Protein AF-A0A9D8F9T0-F1 (afdb_monomer_lite)

Secondary structure (DSSP, 8-state):
-HHHHHHHHTS-EEE---EES-SSS--EE---EEE-TTT--EEEE-BTTB--------HHHHHHHTTSTTS----

Radius of gyration: 15.11 Å; chains: 1; bounding box: 39×16×44 Å

Sequence (75 aa):
GGKAAAIVSGAFCLSSNYNGPNTSEEDFGGTGWIIEPERGDVLGTTSLGQNFLTLDIDIKDAENAKITYPRYVKE

Foldseek 3Di:
DQLCVLLVQLDKGWDAFDAAPPDPPDGDPDWTFIFGRARRDTPDIADPVRNDDDDDDDVVSSVVSCVDVPHDDPD

pLDDT: mean 86.91, std 12.13, range [52.19, 98.06]

Structure (mmCIF, N/CA/C/O backbone):
data_AF-A0A9D8F9T0-F1
#
_entry.id   AF-A0A9D8F9T0-F1
#
loop_
_atom_site.group_PDB
_atom_site.id
_atom_site.type_symbol
_atom_site.label_atom_id
_atom_site.label_alt_id
_atom_site.label_comp_id
_atom_site.label_asym_id
_atom_site.label_entity_id
_atom_site.label_seq_id
_atom_site.pdbx_PDB_ins_code
_atom_site.Cartn_x
_atom_site.Cartn_y
_atom_site.Cartn_z
_atom_site.occupancy
_atom_site.B_iso_or_equiv
_atom_site.auth_seq_id
_atom_site.auth_comp_id
_atom_site.auth_asym_id
_atom_site.auth_atom_id
_atom_site.pdbx_PDB_model_num
ATOM 1 N N . GLY A 1 1 ? 9.997 2.135 5.333 1.00 84.69 1 GLY A N 1
ATOM 2 C CA . GLY A 1 1 ? 9.179 3.357 5.217 1.00 84.69 1 GLY A CA 1
ATOM 3 C C . GLY A 1 1 ? 7.720 3.023 4.981 1.00 84.69 1 GLY A C 1
ATOM 4 O O . GLY A 1 1 ? 6.959 3.052 5.934 1.00 84.69 1 GLY A O 1
ATOM 5 N N . GLY A 1 2 ? 7.356 2.644 3.750 1.00 92.12 2 GLY A N 1
ATOM 6 C CA . GLY A 1 2 ? 5.958 2.445 3.328 1.00 92.12 2 GLY A CA 1
ATOM 7 C C . GLY A 1 2 ? 5.102 1.558 4.236 1.00 92.12 2 GLY A C 1
ATOM 8 O O . GLY A 1 2 ? 4.054 2.002 4.683 1.00 92.12 2 GLY A O 1
ATOM 9 N N . LYS A 1 3 ? 5.579 0.354 4.588 1.00 95.00 3 LYS A N 1
ATOM 10 C CA . LYS A 1 3 ? 4.849 -0.564 5.487 1.00 95.00 3 LYS A CA 1
ATOM 11 C C . LYS A 1 3 ? 4.514 0.061 6.838 1.00 95.00 3 LYS A C 1
ATOM 13 O O . LYS A 1 3 ? 3.377 0.017 7.280 1.00 95.00 3 LYS A O 1
ATOM 18 N N . ALA A 1 4 ? 5.507 0.689 7.467 1.00 93.94 4 ALA A N 1
ATOM 19 C CA . ALA A 1 4 ? 5.307 1.372 8.738 1.00 93.94 4 ALA A CA 1
ATOM 20 C C . ALA A 1 4 ? 4.319 2.540 8.599 1.00 93.94 4 ALA A C 1
ATOM 22 O O . ALA A 1 4 ? 3.463 2.698 9.457 1.00 93.94 4 ALA A O 1
ATOM 23 N N . ALA A 1 5 ? 4.397 3.322 7.517 1.00 93.88 5 ALA A N 1
ATOM 24 C CA . ALA A 1 5 ? 3.452 4.409 7.267 1.00 93.88 5 ALA A CA 1
ATOM 25 C C . ALA A 1 5 ? 2.008 3.898 7.109 1.00 93.88 5 ALA A C 1
ATOM 27 O O . ALA A 1 5 ? 1.104 4.493 7.692 1.00 93.88 5 ALA A O 1
ATOM 28 N N . ALA A 1 6 ? 1.799 2.780 6.406 1.00 95.56 6 ALA A N 1
ATOM 29 C CA . ALA A 1 6 ? 0.475 2.181 6.222 1.00 95.56 6 ALA A CA 1
ATOM 30 C C . ALA A 1 6 ? -0.136 1.723 7.554 1.00 95.56 6 ALA A C 1
ATOM 32 O O . ALA A 1 6 ? -1.197 2.208 7.937 1.00 95.56 6 ALA A O 1
ATOM 33 N N . ILE A 1 7 ? 0.607 0.916 8.320 1.00 93.12 7 ILE A N 1
ATOM 34 C CA . ILE A 1 7 ? 0.179 0.396 9.632 1.00 93.12 7 ILE A CA 1
ATOM 35 C C . ILE A 1 7 ? -0.062 1.538 10.632 1.00 93.12 7 ILE A C 1
ATOM 37 O O . ILE A 1 7 ? -1.006 1.531 11.421 1.00 93.12 7 ILE A O 1
ATOM 41 N N . VAL A 1 8 ? 0.814 2.550 10.642 1.00 91.88 8 VAL A N 1
ATOM 42 C CA . VAL A 1 8 ? 0.719 3.651 11.611 1.00 91.88 8 VAL A CA 1
ATOM 43 C C . VAL A 1 8 ? -0.422 4.616 11.290 1.00 91.88 8 VAL A C 1
ATOM 45 O O . VAL A 1 8 ? -0.963 5.253 12.191 1.00 91.88 8 VAL A O 1
ATOM 48 N N . SER A 1 9 ? -0.801 4.748 10.025 1.00 92.62 9 SER A N 1
ATOM 49 C CA . SER A 1 9 ? -1.901 5.627 9.626 1.00 92.62 9 SER A CA 1
ATOM 50 C C . SER A 1 9 ? -3.250 4.912 9.529 1.00 92.62 9 SER A C 1
ATOM 52 O O . SER A 1 9 ? -4.279 5.589 9.524 1.00 92.62 9 SER A O 1
ATOM 54 N N . GLY A 1 10 ? -3.263 3.576 9.448 1.00 94.56 10 GLY A N 1
ATOM 55 C CA . GLY A 1 10 ? -4.455 2.826 9.054 1.00 94.56 10 GLY A CA 1
ATOM 56 C C . GLY A 1 10 ? -4.933 3.252 7.662 1.00 94.56 10 GLY A C 1
ATOM 57 O O . GLY A 1 10 ? -6.128 3.434 7.443 1.00 94.56 10 GLY A O 1
ATOM 58 N N . ALA A 1 11 ? -4.009 3.522 6.735 1.00 95.69 11 ALA A N 1
ATOM 59 C CA . ALA A 1 11 ? -4.329 3.985 5.387 1.00 95.69 11 ALA A CA 1
ATOM 60 C C . ALA A 1 11 ? -3.520 3.244 4.321 1.00 95.69 11 ALA A C 1
ATOM 62 O O . ALA A 1 11 ? -2.362 2.877 4.534 1.00 95.69 11 ALA A O 1
ATOM 63 N N . PHE A 1 12 ? -4.127 3.072 3.145 1.00 97.44 12 PHE A N 1
ATOM 64 C CA . PHE A 1 12 ? -3.400 2.604 1.974 1.00 97.44 12 PHE A CA 1
ATOM 65 C C . PHE A 1 12 ? -2.248 3.560 1.678 1.00 97.44 12 PHE A C 1
ATOM 67 O O . PHE A 1 12 ? -2.442 4.772 1.572 1.00 97.44 12 PHE A O 1
ATOM 74 N N . CYS A 1 13 ? -1.048 3.012 1.526 1.00 96.88 13 CYS A N 1
ATOM 75 C CA . CYS A 1 13 ? 0.121 3.790 1.145 1.00 96.88 13 CYS A CA 1
ATOM 76 C C . CYS A 1 13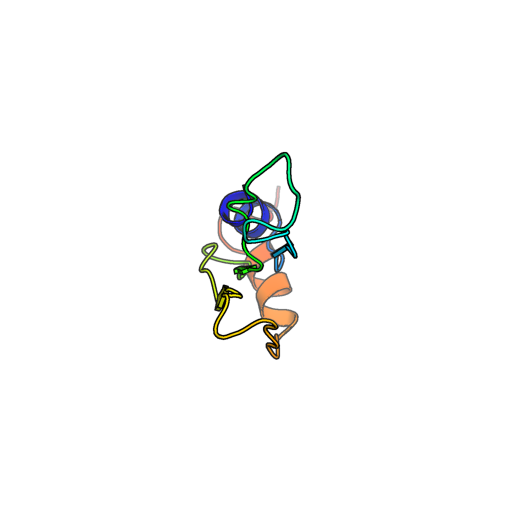 ? 0.547 3.400 -0.264 1.00 96.88 13 CYS A C 1
ATOM 78 O O . CYS A 1 13 ? 0.691 2.217 -0.579 1.00 96.88 13 CYS A O 1
ATOM 80 N N . LEU A 1 14 ? 0.763 4.411 -1.101 1.00 95.81 14 LEU A N 1
ATOM 81 C CA . LEU A 1 14 ? 1.195 4.249 -2.478 1.00 95.81 14 LEU A CA 1
ATOM 82 C C . LEU A 1 14 ? 2.461 5.064 -2.700 1.00 95.81 14 LEU A C 1
ATOM 84 O O . LEU A 1 14 ? 2.585 6.196 -2.231 1.00 95.81 14 LEU A O 1
ATOM 88 N N . SER A 1 15 ? 3.392 4.494 -3.450 1.00 94.06 15 SER A N 1
ATOM 89 C CA . SER A 1 15 ? 4.550 5.220 -3.948 1.00 94.06 15 SER A CA 1
ATOM 90 C C . SER A 1 15 ? 4.781 4.843 -5.395 1.00 94.06 15 SER A C 1
ATOM 92 O O . SER A 1 15 ? 4.672 3.677 -5.766 1.00 94.06 15 SER A O 1
ATOM 94 N N . SER A 1 16 ? 5.113 5.847 -6.196 1.00 91.94 16 SER A N 1
ATOM 95 C CA . SER A 1 16 ? 5.679 5.674 -7.523 1.00 91.94 16 SER A CA 1
ATOM 96 C C . SER A 1 16 ? 7.096 6.210 -7.458 1.00 91.94 16 SER A C 1
ATOM 98 O O . SER A 1 16 ? 7.291 7.399 -7.208 1.00 91.94 16 SER A O 1
ATOM 100 N N . ASN A 1 17 ? 8.074 5.329 -7.634 1.00 87.31 17 ASN A N 1
ATOM 101 C CA . ASN A 1 17 ? 9.480 5.698 -7.609 1.00 87.31 17 ASN A CA 1
ATOM 102 C C . ASN A 1 17 ? 10.152 5.275 -8.913 1.00 87.31 17 ASN A C 1
ATOM 104 O O . ASN A 1 17 ? 9.756 4.278 -9.521 1.00 87.31 17 ASN A O 1
ATOM 108 N N . TYR A 1 18 ? 11.169 6.029 -9.318 1.00 81.81 18 TYR A N 1
ATOM 109 C CA . TYR A 1 18 ? 11.985 5.671 -10.469 1.00 81.81 18 TYR A CA 1
ATOM 110 C C . TYR A 1 18 ? 12.702 4.341 -10.215 1.00 81.81 18 TYR A C 1
ATOM 112 O O . TYR A 1 18 ? 13.191 4.086 -9.114 1.00 81.81 18 TYR A O 1
ATOM 120 N N . ASN A 1 19 ? 12.742 3.498 -11.246 1.00 77.56 19 ASN A N 1
ATOM 121 C CA . ASN A 1 19 ? 13.421 2.205 -11.253 1.00 77.56 19 ASN A CA 1
ATOM 122 C C . ASN A 1 19 ? 14.258 2.086 -12.532 1.00 77.56 19 ASN A C 1
ATOM 124 O O . ASN A 1 19 ? 13.717 2.294 -13.618 1.00 77.56 19 ASN A O 1
ATOM 128 N N . GLY A 1 20 ? 15.533 1.727 -12.408 1.00 70.75 20 GLY A N 1
ATOM 129 C CA . GLY A 1 20 ? 16.442 1.410 -13.507 1.00 70.75 20 GLY 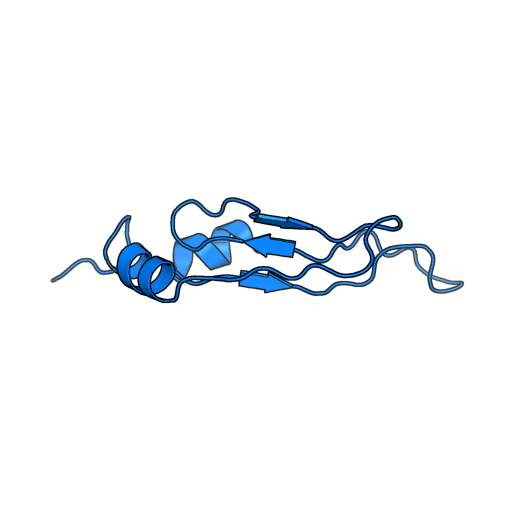A CA 1
ATOM 130 C C . GLY A 1 20 ? 17.555 2.442 -13.754 1.00 70.75 20 GLY A C 1
ATOM 131 O O . GLY A 1 20 ? 17.555 3.518 -13.143 1.0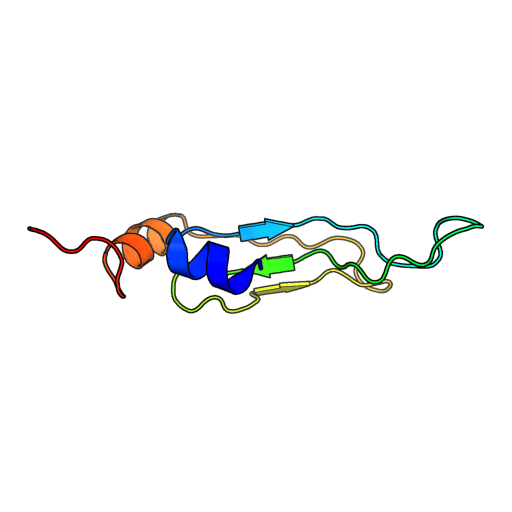0 70.75 20 GLY A O 1
ATOM 132 N N . PRO A 1 21 ? 18.489 2.118 -14.672 1.00 66.88 21 PRO A N 1
ATOM 133 C CA . PRO A 1 21 ? 19.556 3.003 -15.139 1.00 66.88 21 PRO A CA 1
ATOM 134 C C . PRO A 1 21 ? 18.963 4.045 -16.096 1.00 66.88 21 PRO A C 1
ATOM 136 O O . PRO A 1 21 ? 19.078 3.939 -17.315 1.00 66.88 21 PRO A O 1
ATOM 139 N N . ASN A 1 22 ? 18.214 5.005 -15.560 1.00 61.62 22 ASN A N 1
ATOM 140 C CA . ASN A 1 22 ? 17.477 5.975 -16.380 1.00 61.62 22 ASN A CA 1
ATOM 141 C C . ASN A 1 22 ? 18.147 7.352 -16.434 1.00 61.62 22 ASN A C 1
ATOM 143 O O . ASN A 1 22 ? 17.580 8.287 -17.000 1.00 61.62 22 ASN A O 1
ATOM 147 N N . THR A 1 23 ? 19.361 7.477 -15.894 1.00 65.81 23 THR A N 1
ATOM 148 C CA . THR A 1 23 ? 20.258 8.611 -16.133 1.00 65.81 23 THR A CA 1
ATOM 149 C C . THR A 1 23 ? 21.675 8.091 -16.374 1.00 65.81 23 THR A C 1
ATOM 151 O O . THR A 1 23 ? 22.024 6.980 -15.985 1.00 65.81 23 THR A O 1
ATOM 154 N N . SER A 1 24 ? 22.511 8.888 -17.039 1.00 71.12 24 SER A N 1
ATOM 155 C CA . SER A 1 24 ? 23.927 8.564 -17.264 1.00 71.12 24 SER A CA 1
ATOM 156 C C . SER A 1 24 ? 24.779 8.603 -15.990 1.00 71.12 24 SER A C 1
ATOM 158 O O . SER A 1 24 ? 25.956 8.259 -16.043 1.00 71.12 24 SER A O 1
ATOM 160 N N . GLU A 1 25 ? 24.210 9.068 -14.877 1.00 77.44 25 GLU A N 1
ATOM 161 C CA . GLU A 1 25 ? 24.933 9.409 -13.650 1.00 77.44 25 GLU A CA 1
ATOM 162 C C . GLU A 1 25 ? 24.485 8.577 -12.441 1.00 77.44 25 GLU A C 1
ATOM 164 O O . GLU A 1 25 ? 25.244 8.476 -11.479 1.00 77.44 25 GLU A O 1
ATOM 169 N N . GLU A 1 26 ? 23.290 7.970 -12.471 1.00 75.94 26 GLU A N 1
ATOM 170 C CA . GLU A 1 26 ? 22.715 7.329 -11.289 1.00 75.94 26 GLU A CA 1
ATOM 171 C C . GLU A 1 26 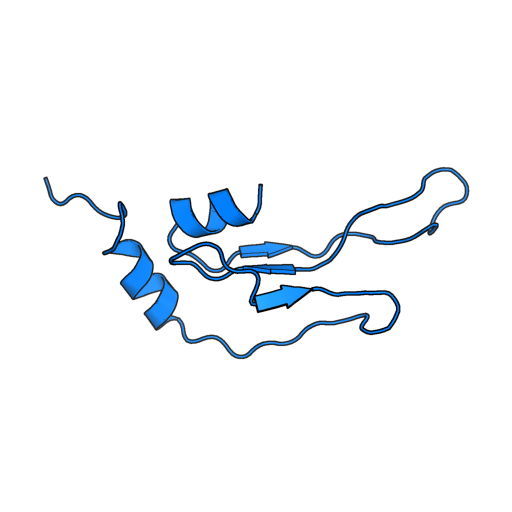? 21.775 6.161 -11.622 1.00 75.94 26 GLU A C 1
ATOM 173 O O . GLU A 1 26 ? 20.889 6.250 -12.476 1.00 75.94 26 GLU A O 1
ATOM 178 N N . ASP A 1 27 ? 21.938 5.070 -10.874 1.00 73.81 27 ASP A N 1
ATOM 179 C CA . ASP A 1 27 ? 21.046 3.918 -10.926 1.00 73.81 27 ASP A CA 1
ATOM 180 C C . ASP A 1 27 ? 19.957 4.049 -9.858 1.00 73.81 27 ASP A C 1
ATOM 182 O O . ASP A 1 27 ? 20.228 4.038 -8.653 1.00 73.81 27 ASP A O 1
ATOM 186 N N . PHE A 1 28 ? 18.694 4.110 -10.283 1.00 79.44 28 PHE A N 1
ATOM 187 C CA . PHE A 1 28 ? 17.569 4.138 -9.354 1.00 79.44 28 PHE A CA 1
ATOM 188 C C . PHE A 1 28 ? 17.131 2.715 -9.006 1.00 79.44 28 PHE A C 1
ATOM 190 O O . PHE A 1 28 ? 16.550 2.010 -9.824 1.00 79.44 28 PHE A O 1
ATOM 197 N N . GLY A 1 29 ? 17.341 2.300 -7.757 1.00 74.56 29 GLY A N 1
ATOM 198 C CA . GLY A 1 29 ? 16.851 1.013 -7.238 1.00 74.56 29 GLY A CA 1
ATOM 199 C C . GLY A 1 29 ? 15.399 1.038 -6.741 1.00 74.56 29 GLY A C 1
ATOM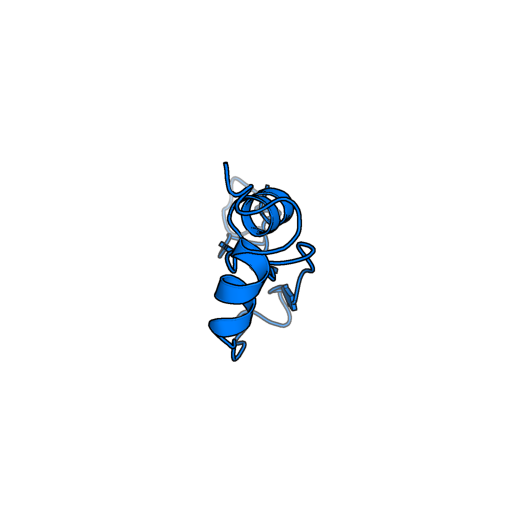 200 O O . GLY A 1 29 ? 14.996 0.158 -5.981 1.00 74.56 29 GLY A O 1
ATOM 201 N N . GLY A 1 30 ? 14.635 2.087 -7.063 1.00 82.06 30 GLY A N 1
ATOM 202 C CA . GLY A 1 30 ? 13.273 2.265 -6.572 1.00 82.06 30 GLY A CA 1
ATOM 203 C C . GLY A 1 30 ? 12.278 1.302 -7.218 1.00 82.06 30 GLY A C 1
ATOM 204 O O . GLY A 1 30 ? 12.559 0.631 -8.200 1.00 82.06 30 GLY A O 1
ATOM 205 N N . THR A 1 31 ? 11.075 1.230 -6.658 1.00 89.44 31 THR A N 1
ATOM 206 C CA . THR A 1 31 ? 9.942 0.517 -7.255 1.00 89.44 31 THR A CA 1
ATOM 207 C C . THR A 1 31 ? 8.655 1.202 -6.838 1.00 89.44 31 THR A C 1
ATOM 209 O O . THR A 1 31 ? 8.575 1.753 -5.735 1.00 89.44 31 THR A O 1
ATOM 212 N N . GLY A 1 32 ? 7.641 1.154 -7.698 1.00 93.88 32 GLY A N 1
ATOM 213 C CA . GLY A 1 32 ? 6.285 1.483 -7.292 1.00 93.88 32 GLY A CA 1
ATOM 214 C C . GLY A 1 32 ? 5.706 0.369 -6.423 1.00 93.88 32 GLY A C 1
ATOM 215 O O . GLY A 1 32 ? 6.051 -0.802 -6.616 1.00 93.88 32 GLY A O 1
ATOM 216 N N . TRP A 1 33 ? 4.853 0.722 -5.464 1.00 95.88 33 TRP A N 1
ATOM 217 C CA . TRP A 1 33 ? 4.173 -0.232 -4.585 1.00 95.88 33 TRP A CA 1
ATOM 218 C C . TRP A 1 33 ? 2.842 0.311 -4.060 1.00 95.88 33 TRP A C 1
ATOM 220 O O . TRP A 1 33 ? 2.666 1.522 -3.917 1.00 95.88 33 TRP A O 1
ATOM 230 N N . ILE A 1 34 ? 1.932 -0.612 -3.740 1.00 97.81 34 ILE A N 1
ATOM 231 C CA . ILE A 1 34 ? 0.677 -0.368 -3.015 1.00 97.81 34 ILE A CA 1
ATOM 232 C C . ILE A 1 34 ? 0.702 -1.241 -1.758 1.00 97.81 34 ILE A C 1
ATOM 234 O O . ILE A 1 34 ? 0.985 -2.437 -1.848 1.00 97.81 34 ILE A O 1
ATOM 238 N N . ILE A 1 35 ? 0.444 -0.650 -0.593 1.00 98.06 35 ILE A N 1
ATOM 239 C CA . ILE A 1 35 ? 0.469 -1.329 0.707 1.00 98.06 35 ILE A CA 1
ATOM 240 C C . ILE A 1 35 ? -0.873 -1.148 1.414 1.00 98.06 35 ILE A C 1
ATOM 242 O O . ILE A 1 35 ? -1.414 -0.041 1.428 1.00 98.06 35 ILE A O 1
ATOM 246 N N . GLU A 1 36 ? -1.377 -2.230 2.003 1.00 97.25 36 GLU A N 1
ATOM 247 C CA . GLU A 1 36 ? -2.643 -2.259 2.741 1.00 97.25 36 GLU A CA 1
ATOM 248 C C . GLU A 1 36 ? -2.517 -1.724 4.185 1.00 97.25 36 GLU A C 1
ATOM 250 O O . GLU A 1 36 ? -1.417 -1.718 4.748 1.00 97.25 36 GLU A O 1
ATOM 255 N N . PRO A 1 37 ? -3.616 -1.212 4.768 1.00 95.94 37 PRO A N 1
ATOM 256 C CA . PRO A 1 37 ? -3.585 -0.414 5.994 1.00 95.94 37 PRO A CA 1
ATOM 257 C C . PRO A 1 37 ? -3.466 -1.191 7.320 1.00 95.94 37 PRO A C 1
ATOM 259 O O . PRO A 1 37 ? -3.053 -0.593 8.309 1.00 95.94 37 PRO A O 1
ATOM 262 N N . GLU A 1 38 ? -3.839 -2.469 7.379 1.00 94.12 38 GLU A N 1
ATOM 263 C CA . GLU A 1 38 ? -3.947 -3.268 8.610 1.00 94.12 38 GLU A CA 1
ATOM 264 C C . GLU A 1 38 ? -2.591 -3.838 9.049 1.00 94.12 38 GLU A C 1
ATOM 266 O O . GLU A 1 38 ? -2.089 -3.542 10.134 1.00 94.12 38 GLU A O 1
ATOM 271 N N . ARG A 1 39 ? -1.976 -4.675 8.212 1.00 94.12 39 ARG A N 1
ATOM 272 C CA . ARG A 1 39 ? -0.724 -5.396 8.507 1.00 94.12 39 ARG A CA 1
ATOM 273 C C . ARG A 1 39 ? 0.475 -4.841 7.747 1.00 94.12 39 ARG A C 1
ATOM 275 O O . ARG A 1 39 ? 1.612 -5.210 8.048 1.00 94.12 39 ARG A O 1
ATOM 282 N N . GLY A 1 40 ? 0.250 -3.934 6.799 1.00 95.00 40 GLY A N 1
ATOM 283 C CA . GLY A 1 40 ? 1.285 -3.402 5.923 1.00 95.00 40 GLY A CA 1
ATOM 284 C C . GLY A 1 40 ? 1.740 -4.407 4.863 1.00 95.00 40 GLY A C 1
ATOM 285 O O . GLY A 1 40 ? 2.913 -4.383 4.461 1.00 95.00 40 GLY A O 1
ATOM 286 N N . ASP A 1 41 ? 0.853 -5.295 4.417 1.00 97.12 41 ASP A N 1
ATOM 287 C CA . ASP A 1 41 ? 1.139 -6.199 3.305 1.00 97.12 41 ASP A CA 1
ATOM 288 C C . ASP A 1 41 ? 1.265 -5.429 1.980 1.00 97.12 41 ASP A C 1
ATOM 290 O O . ASP A 1 41 ? 0.555 -4.462 1.705 1.00 97.12 41 ASP A O 1
ATOM 294 N N . VAL A 1 42 ? 2.223 -5.838 1.142 1.00 97.00 42 VAL A N 1
ATOM 295 C CA . VAL A 1 42 ? 2.409 -5.248 -0.192 1.00 97.00 42 VAL A CA 1
ATOM 296 C C . VAL A 1 42 ? 1.445 -5.947 -1.137 1.00 97.00 42 VAL A C 1
ATOM 298 O O . VAL A 1 42 ? 1.626 -7.124 -1.438 1.00 97.00 42 VAL A O 1
ATOM 301 N N . LEU A 1 43 ? 0.442 -5.216 -1.614 1.00 96.94 43 LEU A N 1
ATOM 302 C CA . LEU A 1 43 ? -0.582 -5.734 -2.523 1.00 96.94 43 LEU A CA 1
ATOM 303 C C . LEU A 1 43 ? -0.069 -5.857 -3.962 1.00 96.94 43 LEU A C 1
ATOM 305 O O . LEU A 1 43 ? -0.590 -6.638 -4.752 1.00 96.94 43 LEU A O 1
ATOM 309 N N . GLY A 1 44 ? 0.979 -5.110 -4.301 1.00 95.75 44 GLY A N 1
ATOM 310 C CA . GLY A 1 44 ? 1.688 -5.267 -5.561 1.00 95.75 44 GLY A CA 1
ATOM 311 C C . GLY A 1 44 ? 2.839 -4.285 -5.716 1.00 95.75 44 GLY A C 1
ATOM 312 O O . GLY A 1 44 ? 2.953 -3.302 -4.976 1.00 95.75 44 GLY A O 1
ATOM 313 N N . THR A 1 45 ? 3.676 -4.551 -6.717 1.00 95.00 45 THR A N 1
ATOM 314 C CA . THR A 1 45 ? 4.782 -3.682 -7.125 1.00 95.00 45 THR A CA 1
ATOM 315 C C . THR A 1 45 ? 4.811 -3.496 -8.640 1.00 95.00 45 THR A C 1
ATOM 317 O O . THR A 1 45 ? 4.311 -4.335 -9.397 1.00 95.00 45 THR A O 1
ATOM 320 N N . THR A 1 46 ? 5.422 -2.405 -9.097 1.00 92.94 4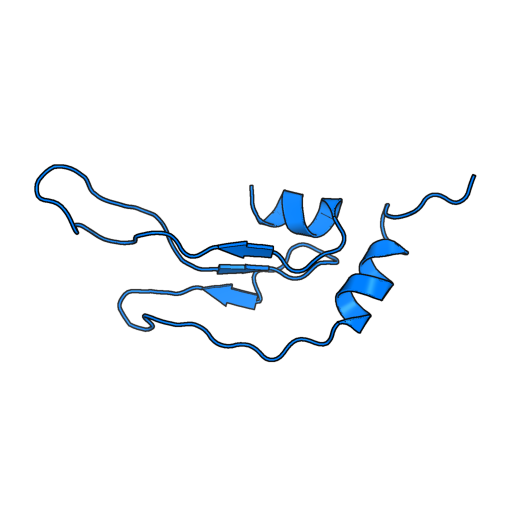6 THR A N 1
ATOM 321 C CA . THR A 1 46 ? 5.844 -2.289 -10.499 1.00 92.94 46 THR A CA 1
ATOM 322 C C . THR A 1 46 ? 7.175 -3.013 -10.721 1.00 92.94 46 THR A C 1
ATOM 324 O O . THR A 1 46 ? 7.862 -3.407 -9.780 1.00 92.94 46 THR A O 1
ATOM 327 N N . SER A 1 47 ? 7.525 -3.255 -11.978 1.00 88.25 47 SER A N 1
ATOM 328 C CA . SER A 1 47 ? 8.807 -3.817 -12.413 1.00 88.25 47 SER A CA 1
ATOM 329 C C . SER A 1 47 ? 9.034 -3.480 -13.889 1.00 88.25 47 SER A C 1
ATOM 331 O O . SER A 1 47 ? 8.126 -2.975 -14.540 1.00 88.25 47 SER A O 1
ATOM 333 N N . LEU A 1 48 ? 10.195 -3.828 -14.453 1.00 84.25 48 LEU A N 1
ATOM 334 C CA . LEU A 1 48 ? 10.455 -3.656 -15.893 1.00 84.25 48 LEU A CA 1
ATOM 335 C C . LEU A 1 48 ? 9.464 -4.425 -16.789 1.00 84.25 48 LEU A C 1
ATOM 337 O O . LEU A 1 48 ? 9.188 -4.009 -17.910 1.00 84.25 48 LEU A O 1
ATOM 341 N N . GLY A 1 49 ? 8.931 -5.554 -16.306 1.00 87.31 49 GLY A N 1
ATOM 342 C CA . GLY A 1 49 ? 7.906 -6.330 -17.014 1.00 87.31 49 GLY A CA 1
ATOM 343 C C . GLY A 1 49 ? 6.474 -5.858 -16.740 1.00 87.31 49 GLY A C 1
ATOM 344 O O . GLY A 1 49 ? 5.554 -6.259 -17.445 1.00 87.31 49 GLY A O 1
ATOM 345 N N . GLN A 1 50 ? 6.279 -5.011 -15.725 1.00 88.06 50 GLN A N 1
ATOM 346 C CA . GLN A 1 50 ? 4.981 -4.495 -15.290 1.00 88.06 50 GLN A CA 1
ATOM 347 C C . GLN A 1 50 ? 5.141 -3.037 -14.852 1.00 88.06 50 GLN A C 1
ATOM 349 O O . GLN A 1 50 ? 5.303 -2.726 -13.670 1.00 88.06 50 GLN A O 1
ATOM 354 N N . ASN A 1 51 ? 5.127 -2.140 -15.835 1.00 88.50 51 ASN A N 1
ATOM 355 C CA . ASN A 1 51 ? 5.491 -0.734 -15.642 1.00 88.50 51 ASN A CA 1
ATOM 356 C C . ASN A 1 51 ? 4.440 0.083 -14.874 1.00 88.50 51 ASN A C 1
ATOM 358 O O . ASN A 1 51 ? 4.744 1.167 -14.385 1.00 88.50 51 ASN A O 1
ATOM 362 N N . PHE A 1 52 ? 3.215 -0.425 -14.753 1.00 92.00 52 PHE A N 1
ATOM 363 C CA . PHE A 1 52 ? 2.149 0.184 -13.967 1.00 92.00 52 PHE A CA 1
ATOM 364 C C . PHE A 1 52 ? 1.401 -0.888 -13.175 1.00 92.00 52 PHE A C 1
ATOM 366 O O . PHE A 1 52 ? 1.370 -2.056 -13.559 1.00 92.00 52 PHE A O 1
ATOM 373 N N . LEU A 1 53 ? 0.813 -0.475 -12.057 1.00 94.62 53 LEU A N 1
ATOM 374 C CA . LEU A 1 53 ? 0.012 -1.315 -11.180 1.00 94.62 53 LEU A CA 1
ATOM 375 C C . LEU A 1 53 ? -1.312 -0.601 -10.921 1.00 94.62 53 LEU A C 1
ATOM 377 O O . LEU A 1 53 ? -1.324 0.567 -10.536 1.00 94.62 53 LEU A O 1
ATOM 381 N N . THR A 1 54 ? -2.411 -1.316 -11.118 1.00 96.19 54 THR A N 1
ATOM 382 C CA . THR A 1 54 ? -3.764 -0.850 -10.818 1.00 96.19 54 THR A CA 1
ATOM 383 C C . THR A 1 54 ? -4.396 -1.839 -9.858 1.00 96.19 54 THR A C 1
ATOM 385 O O . THR A 1 54 ? -4.233 -3.047 -10.021 1.00 96.19 54 THR A O 1
ATOM 388 N N . LEU A 1 55 ? -5.088 -1.324 -8.848 1.00 96.06 55 LEU A N 1
ATOM 389 C CA . LEU A 1 55 ? -5.759 -2.130 -7.846 1.00 96.06 55 LEU A CA 1
ATOM 390 C C . LEU A 1 55 ? -7.058 -1.442 -7.436 1.00 96.06 55 LEU A C 1
ATOM 392 O O . LEU A 1 55 ? -7.043 -0.255 -7.107 1.00 96.06 55 LEU A O 1
ATOM 396 N N . ASP A 1 56 ? -8.148 -2.199 -7.425 1.00 97.31 56 ASP A N 1
ATOM 397 C CA . ASP A 1 56 ? -9.395 -1.775 -6.801 1.00 97.31 56 ASP A CA 1
ATOM 398 C C . ASP A 1 56 ? -9.280 -1.962 -5.284 1.00 97.31 56 ASP A C 1
ATOM 400 O O . ASP A 1 56 ? -8.903 -3.035 -4.811 1.00 97.31 56 ASP A O 1
ATOM 404 N N . ILE A 1 57 ? -9.589 -0.916 -4.519 1.00 94.44 57 ILE A N 1
ATOM 405 C CA . ILE A 1 57 ? -9.512 -0.924 -3.052 1.00 94.44 57 ILE A CA 1
ATOM 406 C C . ILE A 1 57 ? -10.884 -0.645 -2.439 1.00 94.44 57 ILE A C 1
ATOM 408 O O . ILE A 1 57 ? -11.652 0.156 -2.977 1.00 94.44 57 ILE A O 1
ATOM 412 N N . ASP A 1 58 ? -11.176 -1.262 -1.292 1.00 95.88 58 ASP A N 1
ATOM 413 C CA . ASP A 1 58 ? -12.316 -0.880 -0.457 1.00 95.88 58 ASP A CA 1
ATOM 414 C C . ASP A 1 58 ? -11.846 0.116 0.607 1.00 95.88 58 ASP A C 1
ATOM 416 O O . ASP A 1 58 ? -10.958 -0.160 1.415 1.00 95.88 58 ASP A O 1
ATOM 420 N N . ILE A 1 59 ? -12.450 1.304 0.629 1.00 95.00 59 ILE A N 1
ATOM 421 C CA . ILE A 1 59 ? -12.104 2.333 1.613 1.00 95.00 59 ILE A CA 1
ATOM 422 C C . ILE A 1 59 ? -12.414 1.890 3.049 1.00 95.00 59 ILE A C 1
ATOM 424 O O . ILE A 1 59 ? -11.760 2.352 3.987 1.00 95.00 59 ILE A O 1
ATOM 428 N N . LYS A 1 60 ? -13.355 0.953 3.220 1.00 96.00 60 LYS A N 1
ATOM 429 C CA . LYS A 1 60 ? -13.707 0.383 4.523 1.00 96.00 60 LYS A CA 1
ATOM 430 C C . LYS A 1 60 ? -12.542 -0.355 5.164 1.00 96.00 60 LYS A C 1
ATOM 432 O O . LYS A 1 60 ? -12.466 -0.386 6.386 1.00 96.00 60 LYS A O 1
ATOM 437 N N . ASP A 1 61 ? -11.611 -0.894 4.381 1.00 95.25 61 ASP A N 1
ATOM 438 C CA . ASP A 1 61 ? -10.420 -1.552 4.924 1.00 95.25 61 ASP A CA 1
ATOM 439 C C . ASP A 1 61 ? -9.564 -0.554 5.714 1.00 95.25 61 ASP A C 1
ATOM 441 O O . ASP A 1 61 ? -9.109 -0.855 6.814 1.00 95.25 61 ASP A O 1
ATOM 445 N N . ALA A 1 62 ? -9.422 0.677 5.213 1.00 94.69 62 ALA A N 1
ATOM 446 C CA . ALA A 1 62 ? -8.731 1.750 5.927 1.00 94.69 62 ALA A CA 1
ATOM 447 C C . ALA A 1 62 ? -9.545 2.285 7.119 1.00 94.69 62 ALA A C 1
ATOM 449 O O . ALA A 1 62 ? -8.979 2.649 8.148 1.00 94.69 62 ALA A O 1
ATOM 450 N N . GLU A 1 63 ? -10.874 2.349 7.014 1.00 93.69 63 GLU A N 1
ATOM 451 C CA . GLU A 1 63 ? -11.735 2.722 8.147 1.00 93.69 63 GLU A CA 1
ATOM 452 C C . GLU A 1 63 ? -11.634 1.706 9.292 1.00 93.69 63 GLU A C 1
ATOM 454 O O . GLU A 1 63 ? -11.477 2.096 10.449 1.00 93.69 63 GLU A O 1
ATOM 459 N N . ASN A 1 64 ? -11.651 0.414 8.961 1.00 92.62 64 ASN A N 1
ATOM 460 C CA . ASN A 1 64 ? -11.501 -0.681 9.911 1.00 92.62 64 ASN A CA 1
ATOM 461 C C . ASN A 1 64 ? -10.090 -0.707 10.510 1.00 92.62 64 ASN A C 1
ATOM 463 O O . ASN A 1 64 ? -9.953 -0.776 11.728 1.00 92.62 64 ASN A O 1
ATOM 467 N N . ALA A 1 65 ? -9.046 -0.557 9.692 1.00 93.31 65 ALA A N 1
ATOM 468 C CA . ALA A 1 65 ? -7.661 -0.545 10.167 1.00 93.31 65 ALA A CA 1
ATOM 469 C C . ALA A 1 65 ? -7.374 0.579 11.174 1.00 93.31 65 ALA A C 1
ATOM 471 O O . ALA A 1 65 ? -6.519 0.463 12.050 1.00 93.31 65 ALA A O 1
ATOM 472 N N . LYS A 1 66 ? -8.111 1.690 11.086 1.00 91.19 66 LYS A N 1
ATOM 473 C CA . LYS A 1 66 ? -8.002 2.787 12.050 1.00 91.19 66 LYS A CA 1
ATOM 474 C C . LYS A 1 66 ? -8.575 2.455 13.421 1.00 91.19 66 LYS A C 1
ATOM 476 O O . LYS A 1 66 ? -8.254 3.188 14.342 1.00 91.19 66 LYS A O 1
ATOM 481 N N . ILE A 1 67 ? -9.407 1.425 13.562 1.00 89.56 67 ILE A N 1
ATOM 482 C CA . ILE A 1 67 ? -10.005 0.997 14.839 1.00 89.56 67 ILE A CA 1
ATOM 483 C C . ILE A 1 67 ? -9.441 -0.344 15.342 1.00 89.56 67 ILE A C 1
ATOM 485 O O . ILE A 1 67 ? -9.892 -0.854 16.370 1.00 89.56 67 ILE A O 1
ATOM 489 N N . THR A 1 68 ? -8.483 -0.924 14.614 1.00 83.50 68 THR A N 1
ATOM 490 C CA . THR A 1 68 ? -7.733 -2.136 14.976 1.00 83.50 68 THR A CA 1
ATOM 491 C C . THR A 1 68 ? -6.346 -1.749 15.532 1.00 83.50 68 THR A C 1
ATOM 493 O O . THR A 1 68 ? -6.267 -0.834 16.338 1.00 83.50 68 THR A O 1
ATOM 496 N N . TYR A 1 69 ? -5.233 -2.444 15.273 1.00 63.50 69 TYR A N 1
ATOM 497 C CA . TYR A 1 69 ? -4.113 -2.508 16.238 1.00 63.50 69 TYR A CA 1
ATOM 498 C C . TYR A 1 69 ? -2.856 -1.635 15.957 1.00 63.50 69 TYR A C 1
ATOM 500 O O . TYR A 1 69 ? -2.228 -1.764 14.910 1.00 63.50 69 TYR A O 1
ATOM 508 N N . PRO A 1 70 ? -2.348 -0.879 16.956 1.00 61.03 70 PRO A N 1
ATOM 509 C CA . PRO A 1 70 ? -3.143 -0.014 17.806 1.00 61.03 70 PRO A CA 1
ATOM 510 C C . PRO A 1 70 ? -3.458 1.259 17.011 1.00 61.03 70 PRO A C 1
ATOM 512 O O . PRO A 1 70 ? -2.595 2.125 16.829 1.00 61.03 70 PRO A O 1
ATOM 515 N N . ARG A 1 71 ? -4.697 1.388 16.542 1.00 66.81 71 ARG A N 1
ATOM 516 C CA . ARG A 1 71 ? -5.240 2.613 15.965 1.00 66.81 71 ARG A CA 1
ATOM 517 C C . ARG A 1 71 ? -6.596 2.904 16.615 1.00 66.81 71 ARG A C 1
ATOM 519 O O . ARG A 1 71 ? -7.448 2.037 16.752 1.00 66.81 71 ARG A O 1
ATOM 526 N N . TYR A 1 72 ? -6.670 4.134 17.132 1.00 60.28 72 TYR A N 1
ATOM 527 C CA . TYR A 1 72 ? -7.605 4.672 18.126 1.00 60.28 72 TYR A CA 1
ATOM 528 C C . TYR A 1 72 ? -7.727 3.860 19.428 1.00 60.28 72 TYR A C 1
ATOM 530 O O . TYR A 1 72 ? -8.644 3.068 19.626 1.00 60.28 72 TYR A O 1
ATOM 538 N N . VAL A 1 73 ? -6.845 4.164 20.389 1.00 55.66 73 VAL A N 1
ATOM 539 C CA . VAL A 1 73 ? -7.160 3.952 21.810 1.00 55.66 73 VAL A CA 1
ATOM 540 C C . VAL A 1 73 ? -8.277 4.940 22.146 1.00 55.66 73 VAL A C 1
ATOM 542 O O . VAL A 1 73 ? -8.059 6.148 22.082 1.00 55.66 73 VAL A O 1
ATOM 545 N N . LYS A 1 74 ? -9.489 4.451 22.427 1.00 59.19 74 LYS A N 1
ATOM 546 C CA . LYS A 1 74 ? -10.483 5.275 23.126 1.00 59.19 74 LYS A CA 1
ATOM 547 C C . LYS A 1 74 ? -9.909 5.587 24.511 1.00 59.19 74 LYS A C 1
ATOM 549 O O . LYS A 1 74 ? -9.478 4.647 25.178 1.00 59.19 74 LYS A O 1
ATOM 554 N N . GLU A 1 75 ? -9.852 6.868 24.877 1.00 52.19 75 GLU A N 1
ATOM 555 C CA . GLU A 1 75 ? -9.544 7.303 26.253 1.00 52.19 75 GLU A CA 1
ATOM 556 C C . GLU A 1 75 ? -10.497 6.666 27.273 1.00 52.19 75 GLU A C 1
ATOM 558 O O . GLU A 1 75 ? -11.693 6.477 26.935 1.00 52.19 75 GLU A O 1
#